Protein AF-F6WB66-F1 (afdb_monomer)

Foldseek 3Di:
DAFPDKAQDPQFDDPVTDSGDIDTHHPDDDDDDPVDDDAAADALPDDDDQPWWKKWKFQADPAFPDPDTDPDIDMDTWRWDDQVVLCVQPVDRDDPQKTKTFLPQDEDAPGQAQTFTWTDDPNGTHRQWGQHDWDNRPDRRIITITGGRSNCVVVVCVVVVNPD

Sequence (164 aa):
MPVKAVYAHPGFTQFPPNEDLALLHLEKPVELGEFVSPICLPRKDEKTNLLSKCMTAGWGITEPHQDEFPKTVQQAEVPLISSTSSRSYWGLDIKNTNICGGAAGSSSCMGDSGGPLQCTRDGQYKLVGIVSWGSSNCHPTAPTVFTRISAYRDWITSVTGGEA

Mean predicted aligned error: 4.26 Å

pLDDT: mean 91.31, std 7.07, range [61.16, 98.0]

Structure (mmCIF, N/CA/C/O backbone):
data_AF-F6WB66-F1
#
_entry.id   AF-F6WB66-F1
#
loop_
_atom_site.group_PDB
_atom_site.id
_atom_site.type_symbol
_atom_site.label_atom_id
_atom_site.label_alt_id
_atom_site.label_comp_id
_atom_site.label_asym_id
_atom_site.label_entity_id
_atom_site.label_seq_id
_atom_site.pdbx_PDB_ins_code
_atom_site.Cartn_x
_atom_site.Cartn_y
_atom_site.Cartn_z
_atom_site.occupancy
_atom_site.B_iso_or_equiv
_atom_site.auth_seq_id
_atom_site.auth_comp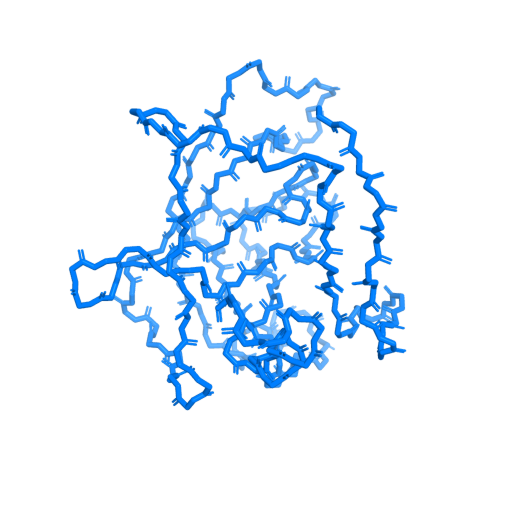_id
_atom_site.auth_asym_id
_atom_site.auth_ato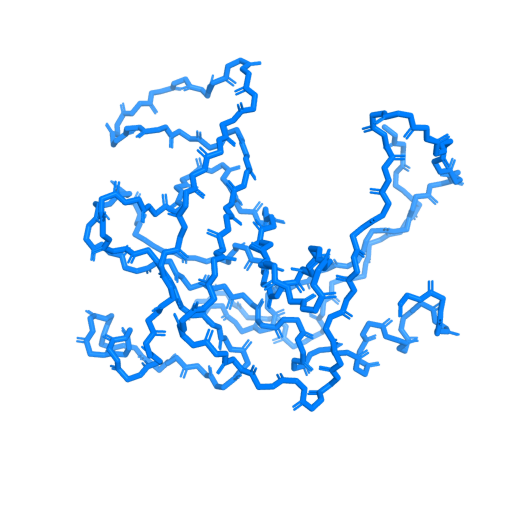m_id
_atom_site.pdbx_PDB_model_num
ATOM 1 N N . MET A 1 1 ? -2.775 -3.997 20.592 1.00 81.62 1 MET A N 1
ATOM 2 C CA . MET A 1 1 ? -4.216 -4.296 20.450 1.00 81.62 1 MET A CA 1
ATOM 3 C C . MET A 1 1 ? -4.373 -5.761 20.083 1.00 81.62 1 MET A C 1
ATOM 5 O O . MET A 1 1 ? -3.680 -6.179 19.164 1.00 81.62 1 MET A O 1
ATOM 9 N N . PRO A 1 2 ? -5.203 -6.545 20.786 1.00 94.94 2 PRO A N 1
ATOM 10 C CA . PRO A 1 2 ? -5.426 -7.944 20.431 1.00 94.94 2 PRO A CA 1
ATOM 11 C C . PRO A 1 2 ? -6.160 -8.100 19.091 1.00 94.94 2 PRO A C 1
ATOM 13 O O . PRO A 1 2 ? -7.068 -7.327 18.767 1.00 94.94 2 PRO A O 1
ATOM 16 N N . VAL A 1 3 ? -5.773 -9.121 18.329 1.00 96.94 3 VAL A N 1
ATOM 17 C CA . VAL A 1 3 ? -6.419 -9.520 17.073 1.00 96.94 3 VAL A CA 1
ATOM 18 C C . VAL A 1 3 ? -7.345 -10.698 17.360 1.00 96.94 3 VAL A C 1
ATOM 20 O O . VAL A 1 3 ? -6.909 -11.705 17.910 1.00 96.94 3 VAL A O 1
ATOM 23 N N . LYS A 1 4 ? -8.617 -10.578 16.973 1.00 97.38 4 LYS A N 1
ATOM 24 C CA . LYS A 1 4 ? -9.635 -11.629 17.108 1.00 97.38 4 LYS A CA 1
ATOM 25 C C . LYS A 1 4 ? -9.557 -12.657 15.988 1.00 97.38 4 LYS A C 1
ATOM 27 O O . LYS A 1 4 ? -9.766 -13.840 16.235 1.00 97.38 4 LYS A O 1
ATOM 32 N N . ALA A 1 5 ? -9.303 -12.208 14.760 1.00 97.19 5 ALA A N 1
ATOM 33 C CA . ALA A 1 5 ? -9.202 -13.086 13.600 1.00 97.19 5 ALA A CA 1
ATOM 34 C C . ALA A 1 5 ? -8.274 -12.507 12.527 1.00 97.19 5 ALA A C 1
ATOM 36 O O . ALA A 1 5 ? -8.159 -11.289 12.376 1.00 97.19 5 ALA A O 1
ATOM 37 N N . VAL A 1 6 ? -7.656 -13.407 11.763 1.00 97.69 6 VAL A N 1
ATOM 38 C CA . VAL A 1 6 ? -6.814 -13.103 10.604 1.00 97.69 6 VAL A CA 1
ATOM 39 C C . VAL A 1 6 ? -7.421 -13.785 9.387 1.00 97.69 6 VAL A C 1
ATOM 41 O O . VAL A 1 6 ? -7.633 -14.996 9.400 1.00 97.69 6 VAL A O 1
ATOM 44 N N . TYR A 1 7 ? -7.675 -13.016 8.334 1.00 98.00 7 TYR A N 1
ATOM 45 C CA . TYR A 1 7 ? -8.190 -13.509 7.060 1.00 98.00 7 TYR A CA 1
ATOM 46 C C . TYR A 1 7 ? -7.122 -13.300 5.992 1.00 98.00 7 TYR A C 1
ATOM 48 O O . TYR A 1 7 ? -7.051 -12.236 5.380 1.00 98.00 7 TYR A O 1
ATOM 56 N N . ALA A 1 8 ? -6.262 -14.298 5.797 1.00 97.62 8 ALA A N 1
ATOM 57 C CA . ALA A 1 8 ? -5.323 -14.305 4.681 1.00 97.62 8 ALA A CA 1
ATOM 58 C C . ALA A 1 8 ? -6.070 -14.595 3.374 1.00 97.62 8 ALA A C 1
ATOM 60 O O . ALA A 1 8 ? -7.004 -15.405 3.355 1.00 97.62 8 ALA A O 1
ATOM 61 N N . HIS A 1 9 ? -5.675 -13.943 2.281 1.00 98.00 9 HIS A N 1
ATOM 62 C CA . HIS A 1 9 ? -6.283 -14.223 0.988 1.00 98.00 9 HIS A CA 1
ATOM 63 C C . HIS A 1 9 ? -6.000 -15.682 0.569 1.00 98.00 9 HIS A C 1
ATOM 65 O O . HIS A 1 9 ? -4.846 -16.111 0.579 1.00 98.00 9 HIS A O 1
ATOM 71 N N . PRO A 1 10 ? -7.018 -16.469 0.166 1.00 96.94 10 PRO A N 1
ATOM 72 C CA . PRO A 1 10 ? -6.851 -17.901 -0.108 1.00 96.94 10 PRO A CA 1
ATOM 73 C C . PRO A 1 10 ? -5.987 -18.191 -1.344 1.00 96.94 10 PRO A C 1
ATOM 75 O O . PRO A 1 10 ? -5.488 -19.298 -1.505 1.00 96.94 10 PRO A O 1
ATOM 78 N N . GLY A 1 11 ? -5.819 -17.201 -2.224 1.00 96.44 11 GLY A N 1
ATOM 79 C CA . GLY A 1 11 ? -4.955 -17.276 -3.405 1.00 96.44 11 GLY A CA 1
ATOM 80 C C . GLY A 1 11 ? -3.473 -16.994 -3.142 1.00 96.44 11 GLY A C 1
ATOM 81 O O . GLY A 1 11 ? -2.721 -16.900 -4.111 1.00 96.44 11 GLY A O 1
ATOM 82 N N . PHE A 1 12 ? -3.060 -16.814 -1.882 1.00 96.06 12 PHE A N 1
ATO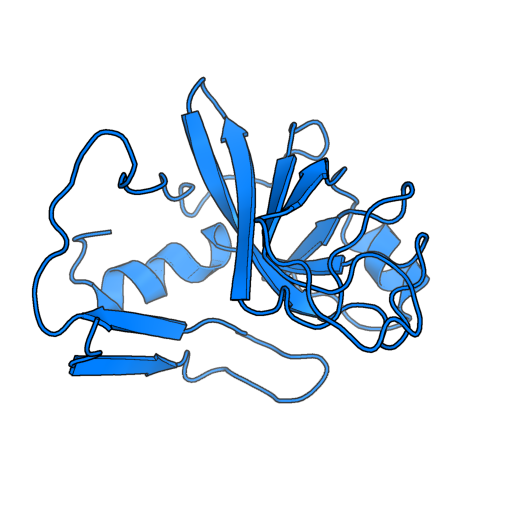M 83 C CA . PHE A 1 12 ? -1.677 -16.488 -1.550 1.00 96.06 12 PHE A CA 1
ATOM 84 C C . PHE A 1 12 ? -0.687 -17.569 -2.015 1.00 96.06 12 PHE A C 1
ATOM 86 O O . PHE A 1 12 ? -0.889 -18.759 -1.768 1.00 96.06 12 PHE A O 1
ATOM 93 N N . THR A 1 13 ? 0.417 -17.158 -2.647 1.00 93.62 13 THR A N 1
ATOM 94 C CA . THR A 1 13 ? 1.548 -18.045 -2.989 1.00 93.62 13 THR A CA 1
ATOM 95 C C . THR A 1 13 ? 2.878 -17.438 -2.558 1.00 93.62 13 THR A C 1
ATOM 97 O O . THR A 1 13 ? 2.975 -16.231 -2.398 1.00 93.62 13 THR A O 1
ATOM 100 N N . GLN A 1 14 ? 3.924 -18.259 -2.418 1.00 87.62 14 GLN A N 1
ATOM 101 C CA . GLN A 1 14 ? 5.162 -17.853 -1.742 1.00 87.62 14 GLN A CA 1
ATOM 102 C C . GLN A 1 14 ? 6.103 -16.948 -2.566 1.00 87.62 14 GLN A C 1
ATOM 104 O O . GLN A 1 14 ? 6.526 -15.918 -2.054 1.00 87.62 14 GLN A O 1
ATOM 109 N N . PHE A 1 15 ? 6.474 -17.305 -3.806 1.00 86.62 15 PHE A N 1
ATOM 110 C CA . PHE A 1 15 ? 7.344 -16.449 -4.632 1.00 86.62 15 PHE A CA 1
ATOM 111 C C . PHE A 1 15 ? 7.243 -16.741 -6.149 1.00 86.62 15 PHE A C 1
ATOM 113 O O . PHE A 1 15 ? 7.315 -17.911 -6.530 1.00 86.62 15 PHE A O 1
ATOM 120 N N . PRO A 1 16 ? 7.142 -15.710 -7.018 1.00 85.06 16 PRO A N 1
ATOM 121 C CA . PRO A 1 16 ? 6.748 -14.348 -6.658 1.00 85.06 16 PRO A CA 1
ATOM 122 C C . PRO A 1 16 ? 5.380 -14.388 -5.960 1.00 85.06 16 PRO A C 1
ATOM 124 O O . PRO A 1 16 ? 4.529 -15.208 -6.333 1.00 85.06 16 PRO A O 1
ATOM 127 N N . PRO A 1 17 ? 5.183 -13.598 -4.894 1.00 89.06 17 PRO A N 1
ATOM 128 C CA . PRO A 1 17 ? 3.972 -13.711 -4.118 1.00 89.06 17 PRO A CA 1
ATOM 129 C C . PRO A 1 17 ? 2.779 -13.255 -4.955 1.00 89.06 17 PRO A C 1
ATOM 131 O O . PRO A 1 17 ? 2.808 -12.222 -5.626 1.00 89.06 17 PRO A O 1
ATOM 134 N N . ASN A 1 18 ? 1.738 -14.079 -4.945 1.00 90.81 18 ASN A N 1
ATOM 135 C CA . ASN A 1 18 ? 0.451 -13.757 -5.542 1.00 90.81 18 ASN A CA 1
ATOM 136 C C . ASN A 1 18 ? -0.527 -13.487 -4.423 1.00 90.81 18 ASN A C 1
ATOM 138 O O . ASN A 1 18 ? -0.414 -14.112 -3.375 1.00 90.81 18 ASN A O 1
ATOM 142 N N . GLU A 1 19 ? -1.479 -12.591 -4.668 1.00 94.69 19 GLU A N 1
ATOM 143 C CA . GLU A 1 19 ? -2.555 -12.291 -3.726 1.00 94.69 19 GLU A CA 1
ATOM 144 C C . GLU A 1 19 ? -2.065 -12.085 -2.283 1.00 94.69 19 GLU A C 1
ATOM 146 O O . GLU A 1 19 ? -2.591 -12.649 -1.328 1.00 94.69 19 GLU A O 1
ATOM 151 N N . ASP A 1 20 ? -1.005 -11.289 -2.147 1.00 96.88 20 ASP A N 1
ATOM 152 C CA . ASP A 1 20 ? -0.317 -11.034 -0.885 1.00 96.88 20 ASP A CA 1
ATOM 153 C C . ASP A 1 20 ? -1.006 -9.917 -0.103 1.00 96.88 20 ASP A C 1
ATOM 155 O O . ASP A 1 20 ? -0.656 -8.736 -0.196 1.00 96.88 20 ASP A O 1
ATOM 159 N N . LEU A 1 21 ? -2.078 -10.296 0.588 1.00 97.94 21 LEU A N 1
ATOM 160 C CA . LEU A 1 21 ? -2.825 -9.442 1.501 1.00 97.94 21 LEU A CA 1
ATOM 161 C C . LEU A 1 21 ? -3.566 -10.269 2.556 1.00 97.94 21 LEU A C 1
ATOM 163 O O . LEU A 1 21 ? -3.977 -11.410 2.323 1.00 97.94 21 LEU A O 1
ATOM 167 N N . ALA A 1 22 ? -3.795 -9.647 3.709 1.00 97.62 22 ALA A N 1
ATOM 168 C CA . ALA A 1 22 ? -4.625 -10.185 4.776 1.00 97.62 22 ALA A CA 1
ATOM 169 C C . ALA A 1 22 ? -5.436 -9.071 5.447 1.00 97.62 22 ALA A C 1
ATOM 171 O O . ALA A 1 22 ? -5.027 -7.909 5.457 1.00 97.62 22 ALA A O 1
ATOM 172 N N . LEU A 1 23 ? -6.573 -9.436 6.039 1.00 97.69 23 LEU A N 1
ATOM 173 C CA . LEU A 1 23 ? -7.364 -8.556 6.897 1.00 97.69 23 LEU A CA 1
ATOM 174 C C . LEU A 1 23 ? -7.260 -9.011 8.350 1.00 97.69 23 LEU A C 1
ATOM 176 O O . LEU A 1 23 ? -7.375 -10.201 8.651 1.00 97.69 23 LEU A O 1
ATOM 180 N N . LEU A 1 24 ? -7.072 -8.053 9.255 1.00 97.06 24 LEU A N 1
ATOM 181 C CA . LEU A 1 24 ? -7.040 -8.283 10.696 1.00 97.06 24 LEU A CA 1
ATOM 182 C C . LEU A 1 24 ? -8.325 -7.734 11.314 1.00 97.06 24 LEU A C 1
ATOM 184 O O . LEU A 1 24 ? -8.588 -6.536 11.247 1.00 97.06 24 LEU A O 1
ATOM 188 N N . HIS A 1 25 ? -9.113 -8.602 11.944 1.00 96.31 25 HIS A N 1
ATOM 189 C CA . HIS A 1 25 ? -10.263 -8.184 12.740 1.00 96.31 25 HIS A CA 1
ATOM 190 C C . HIS A 1 25 ? -9.806 -8.022 14.187 1.00 96.31 25 HIS A C 1
ATOM 192 O O . HIS A 1 25 ? -9.417 -8.988 14.845 1.00 96.31 25 HIS A O 1
ATOM 198 N N . LEU A 1 26 ? -9.832 -6.788 14.674 1.00 97.00 26 LEU A N 1
ATOM 199 C CA . LEU A 1 26 ? -9.470 -6.448 16.045 1.00 97.00 26 LEU A CA 1
ATOM 200 C C . LEU A 1 26 ? -10.506 -6.987 17.037 1.00 97.00 26 LEU A C 1
ATOM 202 O O . LEU A 1 26 ? -11.693 -7.065 16.733 1.00 97.00 26 LEU A O 1
ATOM 206 N N . GLU A 1 27 ? -10.069 -7.354 18.240 1.00 97.31 27 GLU A N 1
ATOM 207 C CA . GLU A 1 27 ? -10.990 -7.844 19.277 1.00 97.31 27 GLU A CA 1
ATOM 208 C C . GLU A 1 27 ? -11.961 -6.767 19.767 1.00 97.31 27 GLU A C 1
ATOM 210 O O . GLU A 1 27 ? -13.100 -7.066 20.128 1.00 97.31 27 GLU A O 1
ATOM 215 N N . LYS A 1 28 ? -11.518 -5.508 19.742 1.00 96.31 28 LYS A N 1
ATOM 216 C CA . LYS A 1 28 ? -12.317 -4.336 20.088 1.00 96.31 28 LYS A CA 1
ATOM 217 C C . LYS A 1 28 ? -12.111 -3.243 19.037 1.00 96.31 28 LYS A C 1
ATOM 219 O O . LYS A 1 28 ? -10.997 -3.138 18.512 1.00 96.31 28 LYS A O 1
ATOM 224 N N . PRO A 1 29 ? -13.140 -2.426 18.750 1.00 94.25 29 PRO A N 1
ATOM 225 C CA . PRO A 1 29 ? -12.992 -1.250 17.900 1.00 94.25 29 PRO A CA 1
ATOM 226 C C . PRO A 1 29 ? -11.891 -0.315 18.414 1.00 94.25 29 PRO A C 1
ATOM 228 O O . PRO A 1 29 ? -11.674 -0.206 19.622 1.00 94.25 29 PRO A O 1
ATOM 231 N N . VAL A 1 30 ? -11.200 0.355 17.491 1.00 94.56 30 VAL A N 1
ATOM 232 C CA . VAL A 1 30 ? -10.228 1.406 17.821 1.00 94.56 30 VAL A CA 1
ATOM 233 C C . VAL A 1 30 ? -10.985 2.698 18.124 1.00 94.56 30 VAL A C 1
ATOM 235 O O . VAL A 1 30 ? -11.940 3.032 17.423 1.00 94.56 30 VAL A O 1
ATOM 238 N N . GLU A 1 31 ? -10.536 3.449 19.126 1.00 95.44 31 GLU A N 1
ATOM 239 C CA . GLU A 1 31 ? -11.003 4.816 19.350 1.00 95.44 31 GLU A CA 1
ATOM 240 C C . GLU A 1 31 ? -10.362 5.754 18.320 1.00 95.44 31 GLU A C 1
ATOM 242 O O . GLU A 1 31 ? -9.140 5.890 18.256 1.00 95.44 31 GLU A O 1
ATOM 247 N N . LEU A 1 32 ? -11.192 6.373 17.478 1.00 96.25 32 LEU A N 1
ATOM 248 C CA . LEU A 1 32 ? -10.732 7.348 16.492 1.00 96.25 32 LEU A CA 1
ATOM 249 C C . LEU A 1 32 ? -10.423 8.688 17.166 1.00 96.25 32 LEU A C 1
ATOM 251 O O . LEU A 1 32 ? -11.076 9.077 18.134 1.00 96.25 32 LEU A O 1
ATOM 255 N N . GLY A 1 33 ? -9.456 9.418 16.621 1.00 96.19 33 GLY A N 1
ATOM 256 C CA . GLY A 1 33 ? -9.034 10.704 17.162 1.00 96.19 33 GLY A CA 1
ATOM 257 C C . GLY A 1 33 ? -7.985 11.382 16.291 1.00 96.19 33 GLY A C 1
ATOM 258 O O . GLY A 1 33 ? -7.787 11.019 15.135 1.00 96.19 33 GLY A O 1
ATOM 259 N N . GLU A 1 34 ? -7.285 12.358 16.864 1.00 96.06 34 GLU A N 1
ATOM 260 C CA . GLU A 1 34 ? -6.270 13.153 16.158 1.00 96.06 34 GLU A CA 1
ATOM 261 C C . GLU A 1 34 ? -5.163 12.291 15.527 1.00 96.06 34 GLU A C 1
ATOM 263 O O . GLU A 1 34 ? -4.745 12.538 14.400 1.00 96.06 34 GLU A O 1
ATOM 268 N N . PHE A 1 35 ? -4.735 11.236 16.226 1.00 94.56 35 PHE A N 1
ATOM 269 C CA . PHE A 1 35 ? -3.646 10.355 15.790 1.00 94.56 35 PHE A CA 1
ATOM 270 C C . PHE A 1 35 ? -4.123 9.043 15.156 1.00 94.56 35 PHE A C 1
ATOM 272 O O . PHE A 1 35 ? -3.298 8.244 14.717 1.00 94.56 35 PHE A O 1
ATOM 279 N N . VAL A 1 36 ? -5.437 8.793 15.122 1.00 95.44 36 VAL A N 1
ATOM 280 C CA . VAL A 1 36 ? -6.008 7.536 14.623 1.00 95.44 36 VAL A CA 1
ATOM 281 C C . VAL A 1 36 ? -7.209 7.831 13.737 1.00 95.44 36 VAL A C 1
ATOM 283 O O . VAL A 1 36 ? -8.282 8.199 14.213 1.00 95.44 36 VAL A O 1
ATOM 286 N N . SER A 1 37 ? -7.036 7.623 12.435 1.00 94.62 37 SER A N 1
ATOM 287 C CA . SER A 1 37 ? -8.101 7.748 11.444 1.00 94.62 37 SER A CA 1
ATOM 288 C C . SER A 1 37 ? -7.973 6.669 10.362 1.00 94.62 37 SER A C 1
ATOM 290 O O . SER A 1 37 ? -6.861 6.221 10.068 1.00 94.62 37 SER A O 1
ATOM 292 N N . PRO A 1 38 ? -9.096 6.207 9.786 1.00 95.19 38 PRO A N 1
ATOM 293 C CA . PRO A 1 38 ? -9.067 5.260 8.681 1.00 95.19 38 PRO A CA 1
ATOM 294 C C . PRO A 1 38 ? -8.571 5.925 7.391 1.00 95.19 38 PRO A C 1
ATOM 296 O O . PRO A 1 38 ? -8.790 7.112 7.151 1.00 95.19 38 PRO A O 1
ATOM 299 N N . ILE A 1 39 ? -7.956 5.127 6.519 1.00 96.38 39 ILE A N 1
ATOM 300 C CA . ILE A 1 39 ? -7.596 5.529 5.157 1.00 96.38 39 ILE A CA 1
ATOM 301 C C . ILE A 1 39 ? -8.704 5.13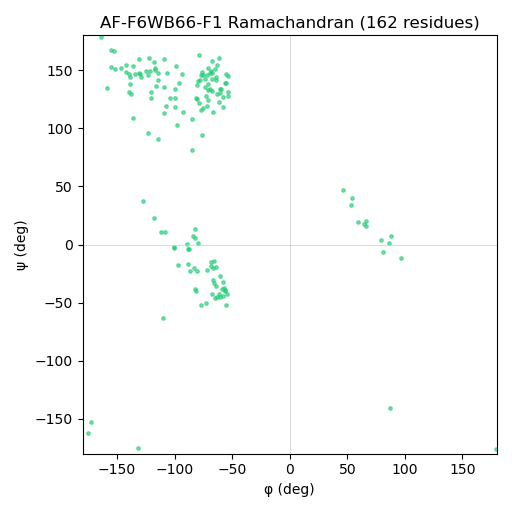6 4.174 1.00 96.38 39 ILE A C 1
ATOM 303 O O . ILE A 1 39 ? -9.358 4.108 4.340 1.00 96.38 39 ILE A O 1
ATOM 307 N N . CYS A 1 40 ? -8.910 5.930 3.122 1.00 95.88 40 CYS A N 1
ATOM 308 C CA . CYS A 1 40 ? -9.899 5.605 2.096 1.00 95.88 40 CYS A CA 1
ATOM 309 C C . CYS A 1 40 ? -9.428 4.430 1.223 1.00 95.88 40 CYS A C 1
ATOM 311 O O . CYS A 1 40 ? -8.245 4.321 0.894 1.00 95.88 40 CYS A O 1
ATOM 313 N N . LEU A 1 41 ? -10.355 3.588 0.765 1.00 95.75 41 LEU A N 1
ATOM 314 C CA . LEU A 1 41 ? -10.059 2.546 -0.221 1.00 95.75 41 LEU A CA 1
ATOM 315 C C . LEU A 1 41 ? -10.410 3.010 -1.650 1.00 95.75 41 LEU A C 1
ATOM 317 O O . LEU A 1 41 ? -11.460 3.624 -1.858 1.00 95.75 41 LEU A O 1
ATOM 321 N N . PRO A 1 42 ? -9.580 2.701 -2.665 1.00 95.19 42 PRO A N 1
ATOM 322 C CA . PRO A 1 42 ? -9.850 3.034 -4.064 1.00 95.19 42 PRO A CA 1
ATOM 323 C C . PRO A 1 42 ? -11.023 2.231 -4.615 1.00 95.19 42 PRO A C 1
ATOM 325 O O . PRO A 1 42 ? -11.226 1.084 -4.215 1.00 95.19 42 PRO A O 1
ATOM 328 N N . ARG A 1 43 ? -11.781 2.782 -5.567 1.00 93.31 43 ARG A N 1
ATOM 329 C CA . ARG A 1 43 ? -12.861 2.016 -6.221 1.00 93.31 43 ARG A CA 1
ATOM 330 C C . ARG A 1 43 ? -12.283 0.816 -6.979 1.00 93.31 43 ARG A C 1
ATOM 332 O O . ARG A 1 43 ? -11.128 0.835 -7.399 1.00 93.31 43 ARG A O 1
ATOM 339 N N . LYS A 1 44 ? -13.090 -0.227 -7.178 1.00 93.19 44 LYS A N 1
ATOM 340 C CA . LYS A 1 44 ? -12.676 -1.450 -7.892 1.00 93.19 44 LYS A CA 1
ATOM 341 C C . LYS A 1 44 ? -12.147 -1.160 -9.303 1.00 93.19 44 LYS A C 1
ATOM 343 O O . LYS A 1 44 ? -11.166 -1.748 -9.748 1.00 93.19 44 LYS A O 1
ATOM 348 N N . ASP A 1 45 ? -12.800 -0.241 -9.999 1.00 91.25 45 ASP A N 1
ATOM 349 C CA . ASP A 1 45 ? -12.483 0.194 -11.358 1.00 91.25 45 ASP A CA 1
ATOM 350 C C . ASP A 1 45 ? -11.476 1.357 -11.405 1.00 91.25 45 ASP A C 1
ATOM 352 O O . ASP A 1 45 ? -11.100 1.814 -12.488 1.00 91.25 45 ASP A O 1
ATOM 356 N N . GLU A 1 46 ? -10.998 1.822 -10.246 1.00 91.12 46 GLU A N 1
ATOM 357 C CA . GLU A 1 46 ? -10.025 2.904 -10.165 1.00 91.12 46 GLU A CA 1
ATOM 358 C C . GLU A 1 46 ? -8.686 2.451 -10.757 1.00 91.12 46 GLU A C 1
ATOM 360 O O . GLU A 1 46 ? -8.002 1.548 -10.253 1.00 91.12 46 GLU A O 1
ATOM 365 N N . LYS A 1 47 ? -8.324 3.089 -11.874 1.00 88.69 47 LYS A N 1
ATOM 366 C CA . LYS A 1 47 ? -7.088 2.815 -12.602 1.00 88.69 47 LYS A CA 1
ATOM 367 C C . LYS A 1 47 ? -5.893 3.444 -11.896 1.00 88.69 47 LYS A C 1
ATOM 369 O O . LYS A 1 47 ? -5.965 4.552 -11.366 1.00 88.69 47 LYS A O 1
ATOM 374 N N . THR A 1 48 ? -4.753 2.767 -11.984 1.00 87.81 48 THR A N 1
ATOM 375 C CA . THR A 1 48 ? -3.466 3.344 -11.601 1.00 87.81 48 THR A CA 1
ATOM 376 C C . THR A 1 48 ? -3.163 4.553 -12.485 1.00 87.81 48 THR A C 1
ATOM 378 O O . THR A 1 48 ? -3.087 4.428 -13.704 1.00 87.81 48 THR A O 1
ATOM 381 N N . ASN A 1 49 ? -2.950 5.718 -11.877 1.00 90.75 49 ASN A N 1
ATOM 382 C CA . ASN A 1 49 ? -2.408 6.890 -12.561 1.00 90.75 49 ASN A CA 1
ATOM 383 C C . ASN A 1 49 ? -0.976 7.121 -12.065 1.00 90.75 49 ASN A C 1
ATOM 385 O O . ASN A 1 49 ? -0.780 7.452 -10.897 1.00 90.75 49 ASN A O 1
ATOM 389 N N . LEU A 1 50 ? -0.001 6.945 -12.960 1.00 92.00 50 LEU A N 1
ATOM 390 C CA . LEU A 1 50 ? 1.430 7.016 -12.651 1.00 92.00 50 LEU A CA 1
ATOM 391 C C . LEU A 1 50 ? 1.895 8.406 -12.189 1.00 92.00 50 LEU A C 1
ATOM 393 O O . LEU A 1 50 ? 2.916 8.513 -11.527 1.00 92.00 50 LEU A O 1
ATOM 397 N N . LEU A 1 51 ? 1.125 9.459 -12.476 1.00 91.19 51 LEU A N 1
ATOM 398 C CA . LEU A 1 51 ? 1.405 10.835 -12.049 1.00 91.19 51 LEU A CA 1
ATOM 399 C C . LEU A 1 51 ? 0.901 11.135 -10.631 1.00 91.19 51 LEU A C 1
ATOM 401 O O . LEU A 1 51 ? 0.864 12.286 -10.200 1.00 91.19 51 LEU A O 1
ATOM 405 N N . SER A 1 52 ? 0.427 10.116 -9.915 1.00 91.56 52 SER A N 1
ATOM 406 C CA . SER A 1 52 ? 0.029 10.288 -8.526 1.00 91.56 52 SER A CA 1
ATOM 407 C C . SER A 1 52 ? 1.203 10.658 -7.645 1.00 91.56 52 SER A C 1
ATOM 409 O O . SER A 1 52 ? 2.252 10.028 -7.722 1.00 91.56 52 SER A O 1
ATOM 411 N N . LYS A 1 53 ? 0.950 11.551 -6.692 1.00 93.31 53 LYS A N 1
ATOM 412 C CA . LYS A 1 53 ? 1.799 11.672 -5.510 1.00 93.31 53 LYS A CA 1
ATOM 413 C C . LYS A 1 53 ? 1.459 10.530 -4.566 1.00 93.31 53 LYS A C 1
ATOM 415 O O . LYS A 1 53 ? 0.312 10.437 -4.114 1.00 93.31 53 LYS A O 1
ATOM 420 N N . CYS A 1 54 ? 2.423 9.650 -4.342 1.00 95.06 54 CYS A N 1
ATOM 421 C CA . CYS A 1 54 ? 2.289 8.503 -3.460 1.00 95.06 54 CYS A CA 1
ATOM 422 C C . CYS A 1 54 ? 3.390 8.511 -2.418 1.00 95.06 54 CYS A C 1
ATOM 424 O O . CYS A 1 54 ? 4.498 8.971 -2.678 1.00 95.06 54 CYS A O 1
ATOM 426 N N . MET A 1 55 ? 3.083 7.974 -1.250 1.00 94.19 55 MET A N 1
ATOM 427 C CA . MET A 1 55 ? 4.021 7.844 -0.154 1.00 94.19 55 MET A CA 1
ATOM 428 C C . MET A 1 55 ? 3.886 6.467 0.474 1.00 94.19 55 MET A C 1
ATOM 430 O O . MET A 1 55 ? 2.813 5.860 0.438 1.00 94.19 55 MET A O 1
ATOM 434 N N . THR A 1 56 ? 4.972 6.010 1.072 1.00 93.44 56 THR A N 1
ATOM 435 C CA . THR A 1 56 ? 4.982 4.877 1.992 1.00 93.44 56 THR A CA 1
ATOM 436 C C . THR A 1 56 ? 5.430 5.362 3.360 1.00 93.44 56 THR A C 1
ATOM 438 O O . THR A 1 56 ? 6.167 6.347 3.454 1.00 93.44 56 THR A O 1
ATOM 441 N N . ALA A 1 57 ? 4.980 4.686 4.409 1.00 92.50 57 ALA A N 1
ATOM 442 C CA . ALA A 1 57 ? 5.414 4.947 5.772 1.00 92.50 57 ALA A CA 1
ATOM 443 C C . ALA A 1 57 ? 5.630 3.631 6.519 1.00 92.50 57 ALA A C 1
ATOM 445 O O . ALA A 1 57 ? 4.894 2.667 6.300 1.00 92.50 57 ALA A O 1
ATOM 446 N N . GLY A 1 58 ? 6.629 3.593 7.395 1.00 92.38 58 GLY A N 1
ATOM 447 C CA . GLY A 1 58 ? 7.006 2.365 8.085 1.00 92.38 58 GLY A CA 1
ATOM 448 C C . GLY A 1 58 ? 8.189 2.532 9.026 1.00 92.38 58 GLY A C 1
ATOM 449 O O . GLY A 1 58 ? 8.697 3.634 9.240 1.00 92.38 58 GLY A O 1
ATOM 450 N N . TRP A 1 59 ? 8.604 1.409 9.600 1.00 93.25 59 TRP A N 1
ATOM 451 C CA . TRP A 1 59 ? 9.799 1.280 10.435 1.00 93.25 59 TRP A CA 1
ATOM 452 C C . TRP A 1 59 ? 10.799 0.305 9.809 1.00 93.25 59 TRP A C 1
ATOM 454 O O . TRP A 1 59 ? 11.610 -0.271 10.527 1.00 93.25 59 TRP A O 1
ATOM 464 N N . GLY A 1 60 ? 10.732 0.074 8.494 1.00 88.69 60 GLY A N 1
ATOM 465 C CA . GLY A 1 60 ? 11.759 -0.680 7.791 1.00 88.69 60 GLY A CA 1
ATOM 466 C C . GLY A 1 60 ? 13.124 -0.004 7.877 1.00 88.69 60 GLY A C 1
ATOM 467 O O . GLY A 1 60 ? 13.240 1.186 8.189 1.00 88.69 60 GLY A O 1
ATOM 468 N N . ILE A 1 61 ? 14.176 -0.781 7.634 1.00 86.06 61 ILE A N 1
ATOM 469 C CA . ILE A 1 61 ? 15.535 -0.237 7.602 1.00 86.06 61 ILE A CA 1
ATOM 470 C C . ILE A 1 61 ? 15.668 0.772 6.450 1.00 86.06 61 ILE A C 1
ATOM 472 O O . ILE A 1 61 ? 15.071 0.608 5.386 1.00 86.06 61 ILE A O 1
ATOM 476 N N . THR A 1 62 ? 16.443 1.829 6.669 1.00 82.69 62 THR A N 1
ATOM 477 C CA . THR A 1 62 ? 16.564 2.956 5.729 1.00 82.69 62 THR A CA 1
ATOM 478 C C . THR A 1 62 ? 17.785 2.851 4.827 1.00 82.69 62 THR A C 1
ATOM 480 O O . THR A 1 62 ? 17.840 3.512 3.792 1.00 82.69 62 THR A O 1
ATOM 483 N N . GLU A 1 63 ? 18.750 2.013 5.203 1.00 78.75 63 GLU A N 1
ATOM 484 C CA . GLU A 1 63 ? 19.978 1.779 4.452 1.00 78.75 63 GLU A CA 1
ATOM 485 C C . GLU A 1 63 ? 20.247 0.275 4.284 1.00 78.75 63 GLU A C 1
ATOM 487 O O . GLU A 1 63 ? 19.915 -0.526 5.167 1.00 78.75 63 GLU A O 1
ATOM 492 N N . PRO A 1 64 ? 20.867 -0.144 3.164 1.00 76.75 64 PRO A N 1
ATOM 493 C CA . PRO A 1 64 ? 21.352 -1.510 3.017 1.00 76.75 64 PRO A CA 1
ATOM 494 C C . PRO A 1 64 ? 22.299 -1.890 4.162 1.00 76.75 64 PRO A C 1
ATOM 496 O O . PRO A 1 64 ? 23.171 -1.109 4.528 1.00 76.75 64 PRO A O 1
ATOM 499 N N . HIS A 1 65 ? 22.173 -3.118 4.675 1.00 78.56 65 HIS A N 1
ATOM 500 C CA . HIS A 1 65 ? 23.024 -3.671 5.746 1.00 78.56 65 HIS A CA 1
ATOM 501 C C . HIS A 1 65 ? 22.893 -2.994 7.117 1.00 78.56 65 HIS A C 1
ATOM 503 O O . HIS A 1 65 ? 23.737 -3.196 7.985 1.00 78.56 65 HIS A O 1
ATOM 509 N N . GLN A 1 66 ? 21.841 -2.209 7.329 1.00 82.00 66 GLN A N 1
ATOM 510 C CA . GLN A 1 66 ? 21.515 -1.687 8.646 1.00 82.00 66 GLN A CA 1
ATOM 511 C C . GLN A 1 66 ? 20.946 -2.805 9.539 1.00 82.00 66 GLN A C 1
ATOM 513 O O . GLN A 1 66 ? 19.991 -3.483 9.162 1.00 82.00 66 GLN A O 1
ATOM 518 N N . ASP A 1 67 ? 21.520 -2.965 10.734 1.00 82.44 67 ASP A N 1
ATOM 519 C CA . ASP A 1 67 ? 21.135 -4.016 11.693 1.00 82.44 67 ASP A CA 1
ATOM 520 C C . ASP A 1 67 ? 19.999 -3.594 12.645 1.00 82.44 67 ASP A C 1
ATOM 522 O O . ASP A 1 67 ? 19.362 -4.437 13.278 1.00 82.44 67 ASP A O 1
ATOM 526 N N . GLU A 1 68 ? 19.728 -2.290 12.759 1.00 87.50 68 GLU A N 1
ATOM 527 C CA . GLU A 1 68 ? 18.722 -1.738 13.673 1.00 87.50 68 GLU A CA 1
ATOM 528 C C . GLU A 1 68 ? 17.576 -1.054 12.926 1.00 87.50 68 GLU A C 1
ATOM 530 O O . GLU A 1 68 ? 17.796 -0.243 12.031 1.00 87.50 68 GLU A O 1
ATOM 535 N N . PHE A 1 69 ? 16.338 -1.300 13.349 1.00 89.69 69 PHE A N 1
ATOM 536 C CA . PHE A 1 69 ? 15.180 -0.579 12.825 1.00 89.69 69 PHE A CA 1
ATOM 537 C C . PHE A 1 69 ? 15.095 0.850 13.398 1.00 89.69 69 PHE A C 1
ATOM 539 O O . PHE A 1 69 ? 15.426 1.066 14.571 1.00 89.69 69 PHE A O 1
ATOM 546 N N . PRO A 1 70 ? 14.616 1.837 12.617 1.00 90.88 70 PRO A N 1
ATOM 547 C CA . PRO A 1 70 ? 14.347 3.182 13.115 1.00 90.88 70 PRO A CA 1
ATOM 548 C C . PRO A 1 70 ? 13.435 3.182 14.350 1.00 90.88 70 PRO A C 1
ATOM 550 O O . PRO A 1 70 ? 12.494 2.399 14.454 1.00 90.88 70 PRO A O 1
ATOM 553 N N . LYS A 1 71 ? 13.669 4.111 15.284 1.00 92.94 71 LYS A N 1
ATOM 554 C CA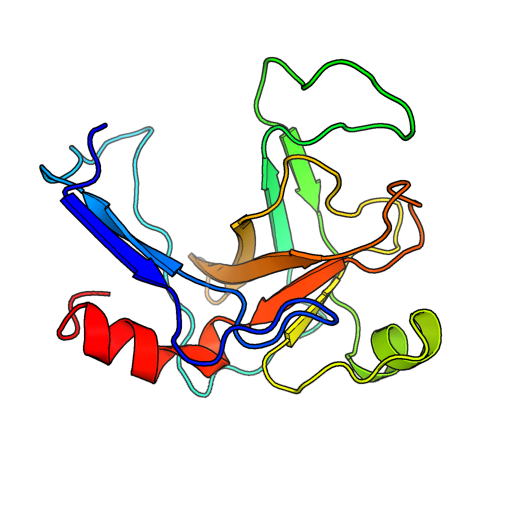 . LYS A 1 71 ? 12.814 4.289 16.479 1.00 92.94 71 LYS A CA 1
ATOM 555 C C . LYS A 1 71 ? 11.578 5.148 16.207 1.00 92.94 71 LYS A C 1
ATOM 557 O O . LYS A 1 71 ? 10.611 5.106 16.963 1.00 92.94 71 LYS A O 1
ATOM 562 N N . THR A 1 72 ? 11.612 5.937 15.139 1.00 93.94 72 THR A N 1
ATOM 563 C CA . THR A 1 72 ? 10.516 6.795 14.687 1.00 93.94 72 THR A CA 1
ATOM 564 C C . THR A 1 72 ? 10.047 6.347 13.314 1.00 93.94 72 THR A C 1
ATOM 566 O O . THR A 1 72 ? 10.840 5.832 12.524 1.00 93.94 72 THR A O 1
ATOM 569 N N . VAL A 1 73 ? 8.759 6.560 13.032 1.00 93.25 73 VAL A N 1
ATOM 570 C CA . VAL A 1 73 ? 8.191 6.253 11.718 1.00 93.25 73 VAL A CA 1
ATOM 571 C C . VAL A 1 73 ? 8.916 7.061 10.646 1.00 93.25 73 VAL A C 1
ATOM 573 O O . VAL A 1 73 ? 9.161 8.258 10.812 1.00 93.25 73 VAL A O 1
ATOM 576 N N . GLN A 1 74 ? 9.280 6.386 9.566 1.00 93.62 74 GLN A N 1
ATOM 577 C CA . GLN A 1 74 ? 9.842 6.990 8.371 1.00 93.62 74 GLN A CA 1
ATOM 578 C C . GLN A 1 74 ? 8.744 7.157 7.331 1.00 93.62 74 GLN A C 1
ATOM 580 O O . GLN A 1 74 ? 7.761 6.415 7.319 1.00 93.62 74 GLN A O 1
ATOM 585 N N . GLN A 1 75 ? 8.920 8.127 6.444 1.00 91.75 75 GLN A N 1
ATOM 586 C CA . GLN A 1 75 ? 8.028 8.357 5.321 1.00 91.75 75 GLN A CA 1
ATOM 587 C C . GLN A 1 75 ? 8.859 8.697 4.093 1.00 91.75 75 GLN A C 1
ATOM 589 O O . GLN A 1 75 ? 9.793 9.494 4.181 1.00 91.75 75 GLN A O 1
ATOM 594 N N . ALA A 1 76 ? 8.490 8.140 2.944 1.00 90.06 76 ALA A N 1
ATOM 595 C CA . ALA A 1 76 ? 9.152 8.448 1.688 1.00 90.06 76 ALA A CA 1
ATOM 596 C C . ALA A 1 76 ? 8.155 8.577 0.537 1.00 90.06 76 ALA A C 1
ATOM 598 O O . ALA A 1 76 ? 7.126 7.897 0.507 1.00 90.06 76 ALA A O 1
ATOM 599 N N . GLU A 1 77 ? 8.464 9.460 -0.411 1.00 91.94 77 GLU A N 1
ATOM 600 C CA . GLU A 1 77 ? 7.730 9.565 -1.668 1.00 91.94 77 GLU A CA 1
ATOM 601 C C . GLU A 1 77 ? 8.086 8.386 -2.577 1.00 91.94 77 GLU A C 1
ATOM 603 O O . GLU A 1 77 ? 9.253 8.028 -2.732 1.00 91.94 77 GLU A O 1
ATOM 608 N N . VAL A 1 78 ? 7.069 7.790 -3.195 1.00 92.88 78 VAL A N 1
ATOM 609 C CA . VAL A 1 78 ? 7.210 6.605 -4.043 1.00 92.88 78 VAL A CA 1
ATOM 610 C C . VAL A 1 78 ? 6.645 6.920 -5.427 1.00 92.88 78 VAL A C 1
ATOM 612 O O . VAL A 1 78 ? 5.437 6.786 -5.642 1.00 92.88 78 VAL A O 1
ATOM 615 N N . PRO A 1 79 ? 7.486 7.319 -6.395 1.00 93.44 79 PRO A N 1
ATOM 616 C CA . PRO A 1 79 ? 7.047 7.492 -7.773 1.00 93.44 79 PRO A CA 1
ATOM 617 C C . PRO A 1 79 ? 6.522 6.172 -8.330 1.00 93.44 79 PRO A C 1
ATOM 619 O O . PRO A 1 79 ? 7.175 5.136 -8.213 1.00 93.44 79 PRO A O 1
ATOM 622 N N . LEU A 1 80 ? 5.337 6.188 -8.933 1.00 94.75 80 LEU A N 1
ATOM 623 C CA . LEU A 1 80 ? 4.778 4.989 -9.547 1.00 94.75 80 LEU A CA 1
ATOM 624 C C . LEU A 1 80 ? 5.437 4.723 -10.900 1.00 94.75 80 LEU A C 1
ATOM 626 O O . LEU A 1 80 ? 5.650 5.640 -11.692 1.00 94.75 80 LEU A O 1
ATOM 630 N N . ILE A 1 81 ? 5.672 3.448 -11.204 1.00 94.00 81 ILE A N 1
ATOM 631 C CA . ILE A 1 81 ? 6.191 3.016 -12.504 1.00 94.00 81 ILE A CA 1
ATOM 632 C C . ILE A 1 81 ? 5.244 2.022 -13.171 1.00 94.00 81 ILE A C 1
ATOM 634 O O . ILE A 1 81 ? 4.403 1.387 -12.533 1.00 94.00 81 ILE A O 1
ATOM 638 N N . SER A 1 82 ? 5.381 1.875 -14.489 1.00 93.38 82 SER A N 1
ATOM 639 C CA . SER A 1 82 ? 4.562 0.923 -15.235 1.00 93.38 82 SER A CA 1
ATOM 640 C C . SER A 1 82 ? 4.909 -0.523 -14.865 1.00 93.38 82 SER A C 1
ATOM 642 O O . SER A 1 82 ? 6.072 -0.858 -14.622 1.00 93.38 82 SER A O 1
ATOM 644 N N . SER A 1 83 ? 3.915 -1.415 -14.909 1.00 91.94 83 SER A N 1
ATOM 645 C CA . SER A 1 83 ? 4.153 -2.853 -14.742 1.00 91.94 83 SER A CA 1
ATOM 646 C C . SER A 1 83 ? 5.144 -3.381 -15.781 1.00 91.94 83 SER A C 1
ATOM 648 O O . SER A 1 83 ? 5.929 -4.261 -15.471 1.00 91.94 83 SER A O 1
ATOM 650 N N . THR A 1 84 ? 5.171 -2.825 -16.998 1.00 93.06 84 THR A N 1
ATOM 651 C CA . THR A 1 84 ? 6.147 -3.194 -18.038 1.00 93.06 84 THR A CA 1
ATOM 652 C C . THR A 1 84 ? 7.578 -2.868 -17.621 1.00 93.06 84 THR A C 1
ATOM 654 O O . THR A 1 84 ? 8.454 -3.718 -17.748 1.00 93.06 84 THR A O 1
ATOM 657 N N . SER A 1 85 ? 7.812 -1.675 -17.071 1.00 92.94 85 SER A N 1
ATOM 658 C CA . SER A 1 85 ? 9.123 -1.278 -16.544 1.00 92.94 85 SER A CA 1
ATOM 659 C C . SER A 1 85 ? 9.559 -2.200 -15.404 1.00 92.94 85 SER A C 1
ATOM 661 O O . SER A 1 85 ? 10.700 -2.651 -15.380 1.00 92.94 85 SER A O 1
ATOM 663 N N . SER A 1 86 ? 8.637 -2.540 -14.499 1.00 93.75 86 SER A N 1
ATOM 664 C CA . SER A 1 86 ? 8.923 -3.456 -13.393 1.00 93.75 86 SER A CA 1
ATOM 665 C C . SER A 1 86 ? 9.199 -4.891 -13.867 1.00 93.75 86 SER A C 1
ATOM 667 O O . SER A 1 86 ? 10.182 -5.481 -13.428 1.00 93.75 86 SER A O 1
ATOM 669 N N . ARG A 1 87 ? 8.424 -5.423 -14.828 1.00 94.62 87 ARG A N 1
ATOM 670 C CA . ARG A 1 87 ? 8.700 -6.724 -15.479 1.00 94.62 87 ARG A CA 1
ATOM 671 C C . ARG A 1 87 ? 10.075 -6.737 -16.136 1.00 94.62 87 ARG A C 1
ATOM 673 O O . ARG A 1 87 ? 10.812 -7.702 -15.984 1.00 94.62 87 ARG A O 1
ATOM 680 N N . SER A 1 88 ? 10.428 -5.660 -16.841 1.00 94.56 88 SER A N 1
ATOM 681 C CA . SER A 1 88 ? 11.731 -5.534 -17.497 1.00 94.56 88 SER A CA 1
ATOM 682 C C . SER A 1 88 ? 12.888 -5.517 -16.500 1.00 94.56 88 SER A C 1
ATOM 684 O O . SER A 1 88 ? 13.949 -6.036 -16.824 1.00 94.56 88 SER A O 1
ATOM 686 N N . TYR A 1 89 ? 12.703 -4.912 -15.323 1.00 93.75 89 TYR A N 1
ATOM 687 C CA . TYR A 1 89 ? 13.723 -4.891 -14.277 1.00 93.75 89 TYR A CA 1
ATOM 688 C C . TYR A 1 89 ? 13.869 -6.260 -13.604 1.00 93.75 89 TYR A C 1
ATOM 690 O O . TYR A 1 89 ? 14.975 -6.776 -13.481 1.00 93.75 89 TYR A O 1
ATOM 698 N N . TRP A 1 90 ? 12.749 -6.854 -13.180 1.00 93.25 90 TRP A N 1
ATOM 699 C CA . TRP A 1 90 ? 12.758 -8.088 -12.393 1.00 93.25 90 TRP A CA 1
ATOM 700 C C . TRP A 1 90 ? 12.954 -9.355 -13.229 1.00 93.25 90 TRP A C 1
ATOM 702 O O . TRP A 1 90 ? 13.349 -10.379 -12.681 1.00 93.25 90 TRP A O 1
ATOM 712 N N . GLY A 1 91 ? 12.648 -9.326 -14.530 1.00 94.38 91 GLY A N 1
ATOM 713 C CA . GLY A 1 91 ? 12.607 -10.533 -15.363 1.00 94.38 91 GLY A CA 1
ATOM 714 C C . GLY A 1 91 ? 11.516 -11.525 -14.937 1.00 94.38 91 GLY A C 1
ATOM 715 O O . GLY A 1 91 ? 11.571 -12.698 -15.296 1.00 94.38 91 GLY A O 1
ATOM 716 N N . LEU A 1 92 ? 10.535 -11.061 -14.158 1.00 91.00 92 LEU A N 1
ATOM 717 C CA . LEU A 1 92 ? 9.435 -11.845 -13.602 1.00 91.00 92 LEU A CA 1
ATOM 718 C C . LEU A 1 92 ? 8.098 -11.334 -14.132 1.00 91.00 92 LEU A C 1
ATOM 720 O O . LEU A 1 92 ? 7.968 -10.171 -14.526 1.00 91.00 92 LEU A O 1
ATOM 724 N N . ASP A 1 93 ? 7.086 -12.199 -14.100 1.00 88.06 93 ASP A N 1
ATOM 725 C CA . ASP A 1 93 ? 5.725 -11.762 -14.379 1.00 88.06 93 ASP A CA 1
ATOM 726 C C . ASP A 1 93 ? 5.196 -10.913 -13.216 1.00 88.06 93 ASP A C 1
ATOM 728 O O . ASP A 1 93 ? 5.092 -11.366 -12.078 1.00 88.06 93 ASP A O 1
ATOM 732 N N . ILE A 1 94 ? 4.866 -9.660 -13.521 1.00 93.06 94 ILE A N 1
ATOM 733 C CA . ILE A 1 94 ? 4.165 -8.748 -12.619 1.00 93.06 94 ILE A CA 1
ATOM 734 C C . ILE A 1 94 ? 2.707 -8.757 -13.043 1.00 93.06 94 ILE A C 1
ATOM 736 O O . ILE A 1 94 ? 2.390 -8.372 -14.169 1.00 93.06 94 ILE A O 1
ATOM 740 N N . LYS A 1 95 ? 1.793 -9.170 -12.174 1.00 92.06 95 LYS A N 1
ATOM 741 C CA . LYS A 1 95 ? 0.385 -9.298 -12.553 1.00 92.06 95 LYS A CA 1
ATOM 742 C C . LYS A 1 95 ? -0.315 -7.948 -12.555 1.00 92.06 95 LYS A C 1
ATOM 744 O O . LYS A 1 95 ? 0.112 -6.978 -11.932 1.00 92.06 95 LYS A O 1
ATOM 749 N N . ASN A 1 96 ? -1.475 -7.897 -13.208 1.00 91.88 96 ASN A N 1
ATOM 750 C CA . ASN A 1 96 ? -2.361 -6.737 -13.106 1.00 91.88 96 ASN A CA 1
ATOM 751 C C . ASN A 1 96 ? -2.917 -6.565 -11.683 1.00 91.88 96 ASN A C 1
ATOM 753 O O . ASN A 1 96 ? -3.453 -5.505 -11.378 1.00 91.88 96 ASN A O 1
ATOM 757 N N . THR A 1 97 ? -2.806 -7.563 -10.804 1.00 94.81 97 THR A N 1
ATOM 758 C CA . THR A 1 97 ? -3.128 -7.450 -9.373 1.00 94.81 97 THR A CA 1
ATOM 759 C C . THR A 1 97 ? -2.014 -6.779 -8.557 1.00 94.81 97 THR A C 1
ATOM 761 O O . THR A 1 97 ? -2.177 -6.571 -7.356 1.00 94.81 97 THR A O 1
ATOM 764 N N . ASN A 1 98 ? -0.920 -6.360 -9.203 1.00 96.25 98 ASN A N 1
ATOM 765 C CA . ASN A 1 98 ? 0.160 -5.592 -8.596 1.00 96.25 98 ASN A CA 1
ATOM 766 C C . ASN A 1 98 ? 0.190 -4.135 -9.083 1.00 96.25 98 ASN A C 1
ATOM 768 O O . ASN A 1 98 ? -0.338 -3.780 -10.142 1.00 96.25 98 ASN A O 1
ATOM 772 N N . ILE A 1 99 ? 0.844 -3.288 -8.295 1.00 95.81 99 ILE A N 1
ATOM 773 C CA . ILE A 1 99 ? 1.262 -1.930 -8.653 1.00 95.81 99 ILE A CA 1
ATOM 774 C C . ILE A 1 99 ? 2.740 -1.781 -8.287 1.00 95.81 99 ILE A C 1
ATOM 776 O O . ILE A 1 99 ? 3.211 -2.408 -7.344 1.00 95.81 99 ILE A O 1
ATOM 780 N N . CYS A 1 100 ? 3.486 -0.994 -9.057 1.00 95.06 100 CYS A N 1
ATOM 781 C CA . CYS A 1 100 ? 4.930 -0.866 -8.899 1.00 95.06 100 CYS A CA 1
ATOM 782 C C . CYS A 1 100 ? 5.305 0.593 -8.663 1.00 95.06 100 CYS A C 1
ATOM 784 O O . CYS A 1 100 ? 4.694 1.497 -9.241 1.00 95.06 100 CYS A O 1
ATOM 786 N N . GLY A 1 101 ? 6.333 0.818 -7.857 1.00 93.69 101 GLY A N 1
ATOM 787 C CA . GLY A 1 101 ? 6.848 2.157 -7.606 1.00 93.69 101 GLY A CA 1
ATOM 788 C C . GLY A 1 101 ? 8.237 2.148 -6.985 1.00 93.69 101 GLY A C 1
ATOM 789 O O . GLY A 1 101 ? 8.808 1.090 -6.727 1.00 93.69 101 GLY A O 1
ATOM 790 N N . GLY A 1 102 ? 8.777 3.339 -6.763 1.00 88.25 102 GLY A N 1
ATOM 791 C CA . GLY A 1 102 ? 10.132 3.541 -6.269 1.00 88.25 102 GLY A CA 1
ATOM 792 C C . GLY A 1 102 ? 11.143 3.579 -7.410 1.00 88.25 102 GLY A C 1
ATOM 793 O O . GLY A 1 102 ? 10.864 4.153 -8.462 1.00 88.25 102 GLY A O 1
ATOM 794 N N . ALA A 1 103 ? 12.321 2.982 -7.200 1.00 72.25 103 ALA A N 1
ATOM 795 C CA . ALA A 1 103 ? 13.434 2.979 -8.159 1.00 72.25 103 ALA A CA 1
ATOM 796 C C . ALA A 1 103 ? 13.966 4.378 -8.548 1.00 72.25 103 ALA A C 1
ATOM 798 O O . ALA A 1 103 ? 14.645 4.535 -9.562 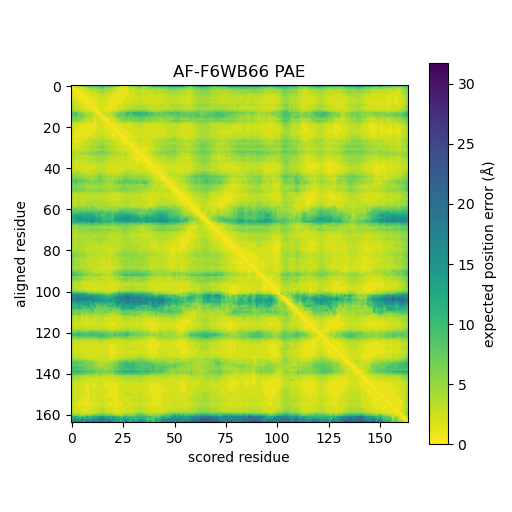1.00 72.25 103 ALA A O 1
ATOM 799 N N . ALA A 1 104 ? 13.682 5.390 -7.725 1.00 70.75 104 ALA A N 1
ATOM 800 C CA . ALA A 1 104 ? 14.082 6.785 -7.910 1.00 70.75 104 ALA A CA 1
ATOM 801 C C . ALA A 1 104 ? 14.794 7.337 -6.659 1.00 70.75 104 ALA A C 1
ATOM 803 O O . ALA A 1 104 ? 14.569 8.476 -6.258 1.00 70.75 104 ALA A O 1
ATOM 804 N N . GLY A 1 105 ? 15.608 6.504 -5.998 1.00 63.44 105 GLY A N 1
ATOM 805 C CA . GLY A 1 105 ? 16.274 6.851 -4.735 1.00 63.44 105 GLY A CA 1
ATOM 806 C C . GLY A 1 105 ? 15.432 6.587 -3.481 1.00 63.44 105 GLY A C 1
ATOM 807 O O . GLY A 1 105 ? 15.903 6.826 -2.377 1.00 63.44 105 GLY A O 1
ATOM 808 N N . SER A 1 106 ? 14.215 6.057 -3.641 1.00 67.75 106 SER A N 1
ATOM 809 C CA . SER A 1 106 ? 13.377 5.551 -2.555 1.00 67.75 106 SER A CA 1
ATOM 810 C C . SER A 1 106 ? 12.679 4.257 -2.980 1.00 67.75 106 SER A C 1
ATOM 812 O O . SER A 1 106 ? 12.103 4.177 -4.069 1.00 67.75 106 SER A O 1
ATOM 814 N N . SER A 1 107 ? 12.750 3.242 -2.123 1.00 71.56 107 SER A N 1
ATOM 815 C CA . SER A 1 107 ? 12.059 1.955 -2.232 1.00 71.56 107 SER A CA 1
ATOM 816 C C . SER A 1 107 ? 11.720 1.470 -0.825 1.00 71.56 107 SER A C 1
ATOM 818 O O . SER A 1 107 ? 12.441 1.792 0.118 1.00 71.56 107 SER A O 1
ATOM 820 N N . SER A 1 108 ? 10.660 0.677 -0.675 1.00 76.94 108 SER A N 1
ATOM 821 C CA . SER A 1 108 ? 10.430 -0.031 0.588 1.00 76.94 108 SER A CA 1
ATOM 822 C C . SER A 1 108 ? 11.547 -1.044 0.833 1.00 76.94 108 SER A C 1
ATOM 824 O O . SER A 1 108 ? 12.089 -1.617 -0.120 1.00 76.94 108 SER A O 1
ATOM 826 N N . CYS A 1 109 ? 11.836 -1.323 2.094 1.00 81.94 109 CYS A N 1
ATOM 827 C CA . CYS A 1 109 ? 12.903 -2.233 2.478 1.00 81.94 109 CYS A CA 1
ATOM 828 C C . CYS A 1 109 ? 12.421 -3.246 3.529 1.00 81.94 109 CYS A C 1
ATOM 830 O O . CYS A 1 109 ? 11.231 -3.342 3.846 1.00 81.94 109 CYS A O 1
ATOM 832 N N . MET A 1 110 ? 13.339 -4.067 4.035 1.00 81.56 110 MET A N 1
ATOM 833 C CA . MET A 1 110 ? 13.068 -5.039 5.088 1.00 81.56 110 MET A CA 1
ATOM 834 C C . MET A 1 110 ? 12.431 -4.348 6.296 1.00 81.56 110 MET A C 1
ATOM 836 O O . MET A 1 110 ? 12.965 -3.368 6.810 1.00 81.56 110 MET A O 1
ATOM 840 N N . GLY A 1 111 ? 11.292 -4.877 6.746 1.00 81.19 111 GLY A N 1
ATOM 841 C CA . GLY A 1 111 ? 10.494 -4.310 7.838 1.00 81.19 111 GLY A CA 1
ATOM 842 C C . GLY A 1 111 ? 9.332 -3.417 7.393 1.00 81.19 111 GLY A C 1
ATOM 843 O O . GLY A 1 111 ? 8.451 -3.157 8.206 1.00 81.19 111 GLY A O 1
ATOM 844 N N . ASP A 1 112 ? 9.256 -3.029 6.114 1.00 86.69 112 ASP A N 1
ATOM 845 C CA . ASP A 1 112 ? 8.097 -2.300 5.571 1.00 86.69 112 ASP A CA 1
ATOM 846 C C . ASP A 1 112 ? 6.986 -3.224 5.036 1.00 86.69 112 ASP A C 1
ATOM 848 O O . ASP A 1 112 ? 5.947 -2.737 4.596 1.00 86.69 112 ASP A O 1
ATOM 852 N N . SER A 1 113 ? 7.185 -4.549 5.032 1.00 90.25 113 SER A N 1
ATOM 853 C CA . SER A 1 113 ? 6.209 -5.531 4.529 1.00 90.25 113 SER A CA 1
ATOM 854 C C . SER A 1 113 ? 4.835 -5.369 5.183 1.00 90.25 113 SER A C 1
ATOM 856 O O . SER A 1 113 ? 4.720 -5.281 6.404 1.00 90.25 113 SER A O 1
ATOM 858 N N . GLY A 1 114 ? 3.779 -5.343 4.367 1.00 94.38 114 GLY A N 1
ATOM 859 C CA . GLY A 1 114 ? 2.419 -5.044 4.825 1.00 94.38 114 GLY A CA 1
ATOM 860 C C . GLY A 1 114 ? 2.122 -3.546 4.996 1.00 94.38 114 GLY A C 1
ATOM 861 O O . GLY A 1 114 ? 0.970 -3.178 5.226 1.00 94.38 114 GLY A O 1
ATOM 862 N N . GLY A 1 115 ? 3.129 -2.680 4.858 1.00 95.06 115 GLY A N 1
ATOM 863 C CA . GLY A 1 115 ? 3.000 -1.231 4.965 1.00 95.06 115 GLY A CA 1
ATOM 864 C C . GLY A 1 115 ? 2.176 -0.604 3.832 1.00 95.06 115 GLY A C 1
ATOM 865 O O . GLY A 1 115 ? 2.023 -1.195 2.755 1.00 95.06 115 GLY A O 1
ATOM 866 N N . PRO A 1 116 ? 1.619 0.598 4.053 1.00 96.44 116 PRO A N 1
ATOM 867 C CA . PRO A 1 116 ? 0.728 1.240 3.101 1.00 96.44 116 PRO A CA 1
ATOM 868 C C . PRO A 1 116 ? 1.489 1.934 1.970 1.00 96.44 116 PRO A C 1
ATOM 870 O O . PRO A 1 116 ? 2.412 2.706 2.207 1.00 96.44 116 PRO A O 1
ATOM 873 N N . LEU A 1 117 ? 1.002 1.776 0.741 1.00 96.75 117 LEU A N 1
ATOM 874 C CA . LEU A 1 117 ? 1.229 2.738 -0.333 1.00 96.75 117 LEU A CA 1
ATOM 875 C C . LEU A 1 117 ? -0.002 3.638 -0.432 1.00 96.75 117 LEU A C 1
ATOM 877 O O . LEU A 1 117 ? -1.049 3.237 -0.954 1.00 96.75 117 LEU A O 1
ATOM 881 N N . GLN A 1 118 ? 0.125 4.854 0.087 1.00 96.38 118 GLN A N 1
ATOM 882 C CA . GLN A 1 118 ? -0.940 5.850 0.092 1.00 96.38 118 GLN A CA 1
ATOM 883 C C . GLN A 1 118 ? -0.738 6.857 -1.034 1.00 96.38 118 GLN A C 1
ATOM 885 O O . GLN A 1 118 ? 0.358 7.379 -1.203 1.00 96.38 118 GLN A O 1
ATOM 890 N N . CYS A 1 119 ? -1.789 7.181 -1.782 1.00 96.00 119 CYS A N 1
ATOM 891 C CA . CYS A 1 119 ? -1.715 8.211 -2.816 1.00 96.00 119 CYS A CA 1
ATOM 892 C C . CYS A 1 119 ? -2.839 9.227 -2.683 1.00 96.00 119 CYS A C 1
ATOM 894 O O . CYS A 1 119 ? -3.973 8.872 -2.358 1.00 96.00 119 CYS A O 1
ATOM 896 N N . THR A 1 120 ? -2.537 10.486 -2.993 1.00 92.88 120 THR A N 1
ATOM 897 C CA . THR A 1 120 ? -3.546 11.547 -3.006 1.00 92.88 120 THR A CA 1
ATOM 898 C C . THR A 1 120 ? -4.376 11.478 -4.289 1.00 92.88 120 THR A C 1
ATOM 900 O O . THR A 1 120 ? -3.840 11.571 -5.399 1.00 92.88 120 THR A O 1
ATOM 903 N N . ARG A 1 121 ? -5.694 11.331 -4.140 1.00 86.31 121 ARG A N 1
ATOM 904 C CA . ARG A 1 121 ? -6.702 11.311 -5.210 1.00 86.31 121 ARG A CA 1
ATOM 905 C C . ARG A 1 121 ? -7.910 12.118 -4.771 1.00 86.31 121 ARG A C 1
ATOM 907 O O . ARG A 1 121 ? -8.406 11.899 -3.674 1.00 86.31 121 ARG A O 1
ATOM 914 N N . ASP A 1 122 ? -8.366 13.043 -5.611 1.00 83.38 122 ASP A N 1
ATOM 915 C CA . ASP A 1 122 ? -9.562 13.857 -5.345 1.00 83.38 122 ASP A CA 1
ATOM 916 C C . ASP A 1 122 ? -9.519 14.575 -3.977 1.00 83.38 122 ASP A C 1
ATOM 918 O O . ASP A 1 122 ? -10.527 14.721 -3.294 1.00 83.38 122 ASP A O 1
ATOM 922 N N . GLY A 1 123 ? -8.319 14.989 -3.546 1.00 86.06 123 GLY A N 1
ATOM 923 C CA . GLY A 1 123 ? -8.093 15.641 -2.251 1.00 86.06 123 GLY A CA 1
ATOM 924 C C . GLY A 1 123 ? -8.029 14.704 -1.036 1.00 86.06 123 GLY A C 1
ATOM 925 O O . GLY A 1 123 ? -7.884 15.193 0.080 1.00 86.06 123 GLY A O 1
ATOM 926 N N . GLN A 1 124 ? -8.095 13.382 -1.222 1.00 91.25 124 GLN A N 1
ATOM 927 C CA . GLN A 1 124 ? -8.050 12.384 -0.145 1.00 91.25 124 GLN A CA 1
ATOM 928 C C . GLN A 1 124 ? -6.878 11.412 -0.314 1.00 91.25 124 GLN A C 1
ATOM 930 O O . GLN A 1 124 ? -6.476 11.089 -1.433 1.00 91.25 124 GLN A O 1
ATOM 935 N N . TYR A 1 125 ? -6.338 10.906 0.797 1.00 94.94 125 TYR A N 1
ATOM 936 C CA . TYR A 1 125 ? -5.392 9.791 0.763 1.00 94.94 125 TYR A CA 1
ATOM 937 C C . TYR A 1 125 ? -6.145 8.471 0.628 1.00 94.94 125 TYR A C 1
ATOM 939 O O . TYR A 1 125 ? -7.010 8.151 1.446 1.00 94.94 125 TYR A O 1
ATOM 947 N N . LYS A 1 126 ? -5.790 7.695 -0.397 1.00 96.69 126 LYS A N 1
ATOM 948 C CA . LYS A 1 126 ? -6.303 6.341 -0.611 1.00 96.69 126 LYS A CA 1
ATOM 949 C C . LYS A 1 126 ? -5.188 5.313 -0.466 1.00 96.69 126 LYS A C 1
ATOM 951 O O . LYS A 1 126 ? -4.081 5.550 -0.951 1.00 96.69 126 LYS A O 1
ATOM 956 N N . LEU A 1 127 ? -5.493 4.163 0.132 1.00 97.25 127 LEU A N 1
ATOM 957 C CA . LEU A 1 127 ? -4.601 3.005 0.180 1.00 97.25 127 LEU A CA 1
ATOM 958 C C . LEU A 1 127 ? -4.613 2.314 -1.184 1.00 97.25 127 LEU A C 1
ATOM 960 O O . LEU A 1 127 ? -5.500 1.514 -1.478 1.00 97.25 127 LEU A O 1
ATOM 964 N N . VAL A 1 128 ? -3.665 2.650 -2.056 1.00 97.12 128 VAL A N 1
ATOM 965 C CA . VAL A 1 128 ? -3.634 2.081 -3.414 1.00 97.12 128 VAL A CA 1
ATOM 966 C C . VAL A 1 128 ? -2.881 0.758 -3.471 1.00 97.12 128 VAL A C 1
ATOM 968 O O . VAL A 1 128 ? -3.119 -0.038 -4.385 1.00 97.12 128 VAL A O 1
ATOM 971 N N . GLY A 1 129 ? -1.990 0.515 -2.510 1.00 97.06 129 GLY A N 1
ATOM 972 C CA . GLY A 1 129 ? -1.236 -0.722 -2.444 1.00 97.06 129 GLY A CA 1
ATOM 973 C C . GLY A 1 129 ? -0.736 -1.080 -1.052 1.00 97.06 129 GLY A C 1
ATOM 974 O O . GLY A 1 129 ? -0.768 -0.258 -0.140 1.00 97.06 129 GLY A O 1
ATOM 975 N N . ILE A 1 130 ? -0.278 -2.321 -0.924 1.00 97.81 130 ILE A N 1
ATOM 976 C CA . ILE A 1 130 ? 0.372 -2.880 0.268 1.00 97.81 130 ILE A CA 1
ATOM 977 C C . ILE A 1 130 ? 1.771 -3.331 -0.143 1.00 97.81 130 ILE A C 1
ATOM 979 O O . ILE A 1 130 ? 1.898 -4.009 -1.163 1.00 97.81 130 ILE A O 1
ATOM 983 N N . VAL A 1 131 ? 2.807 -2.959 0.611 1.00 96.12 131 VAL A N 1
ATOM 984 C CA . VAL A 1 131 ? 4.184 -3.420 0.366 1.00 96.12 131 VAL A CA 1
ATOM 985 C C . VAL A 1 131 ? 4.209 -4.947 0.419 1.00 96.12 131 VAL A C 1
ATOM 987 O O . VAL A 1 131 ? 3.909 -5.524 1.463 1.00 96.12 131 VAL A O 1
ATOM 990 N N . SER A 1 132 ? 4.571 -5.587 -0.694 1.00 94.81 132 SER A N 1
ATOM 991 C CA . SER A 1 132 ? 4.606 -7.047 -0.807 1.00 94.81 132 SER A CA 1
ATOM 992 C C . SER A 1 132 ? 6.049 -7.535 -0.903 1.00 94.81 132 SER A C 1
ATOM 994 O O . SER A 1 132 ? 6.553 -8.184 0.012 1.00 94.81 132 SER A O 1
ATOM 996 N N . TRP A 1 133 ? 6.768 -7.143 -1.958 1.00 92.81 133 TRP A N 1
ATOM 997 C CA . TRP A 1 133 ? 8.155 -7.562 -2.151 1.00 92.81 133 TRP A CA 1
ATOM 998 C C . TRP A 1 133 ? 8.969 -6.553 -2.962 1.00 92.81 133 TRP A C 1
ATOM 1000 O O . TRP A 1 133 ? 8.446 -5.633 -3.591 1.00 92.81 133 TRP A O 1
ATOM 1010 N N . GLY A 1 134 ? 10.283 -6.730 -2.940 1.00 90.88 134 GLY A N 1
ATOM 1011 C CA . GLY A 1 134 ? 11.240 -5.892 -3.646 1.00 90.88 134 GLY A CA 1
ATOM 1012 C C . GLY A 1 134 ? 12.635 -6.493 -3.544 1.00 90.88 134 GLY A C 1
ATOM 1013 O O . GLY A 1 134 ? 12.785 -7.706 -3.388 1.00 90.88 134 GLY A O 1
ATOM 1014 N N . SER A 1 135 ? 13.661 -5.649 -3.620 1.00 87.31 135 SER A N 1
ATOM 1015 C CA . SER A 1 135 ? 15.043 -6.120 -3.529 1.00 87.31 135 SER A CA 1
ATOM 1016 C C . SER A 1 135 ? 15.381 -6.624 -2.133 1.00 87.31 135 SER A C 1
ATOM 1018 O O . SER A 1 135 ? 15.152 -5.923 -1.151 1.00 87.31 135 SER A O 1
ATOM 1020 N N . SER A 1 136 ? 16.025 -7.786 -2.046 1.00 83.62 136 SER A N 1
ATOM 1021 C CA . SER A 1 136 ? 16.473 -8.369 -0.773 1.00 83.62 136 SER A CA 1
ATOM 1022 C C . SER A 1 136 ? 17.584 -7.570 -0.083 1.00 83.62 136 SER A C 1
ATOM 1024 O O . SER A 1 136 ? 17.784 -7.705 1.118 1.00 83.62 136 SER A O 1
ATOM 1026 N N . ASN A 1 137 ? 18.306 -6.736 -0.831 1.00 83.94 137 ASN A N 1
ATOM 1027 C CA . ASN A 1 137 ? 19.358 -5.845 -0.332 1.00 83.94 137 ASN A CA 1
ATOM 1028 C C . ASN A 1 137 ? 18.944 -4.364 -0.340 1.00 83.94 137 ASN A C 1
ATOM 1030 O O . ASN A 1 137 ? 19.803 -3.497 -0.205 1.00 83.94 137 ASN A O 1
ATOM 1034 N N . CYS A 1 138 ? 17.659 -4.073 -0.575 1.00 82.88 138 CYS A N 1
ATOM 1035 C CA . CYS A 1 138 ? 17.119 -2.712 -0.612 1.00 82.88 138 CYS A CA 1
ATOM 1036 C C . CYS A 1 138 ? 17.838 -1.772 -1.582 1.00 82.88 138 CYS A C 1
ATOM 1038 O O . CYS A 1 138 ? 18.088 -0.603 -1.297 1.00 82.88 138 CYS A O 1
ATOM 1040 N N . HIS A 1 139 ? 18.185 -2.310 -2.752 1.00 84.19 139 HIS A N 1
ATOM 1041 C CA . HIS A 1 139 ? 18.833 -1.548 -3.803 1.00 84.19 139 HIS A CA 1
ATOM 1042 C C . HIS A 1 139 ? 17.966 -0.343 -4.226 1.00 84.19 139 HIS A C 1
ATOM 1044 O O . HIS A 1 139 ? 16.821 -0.540 -4.634 1.00 84.19 139 HIS A O 1
ATOM 1050 N N . PRO A 1 140 ? 18.499 0.893 -4.233 1.00 78.75 140 PRO A N 1
ATOM 1051 C CA . PRO A 1 140 ? 17.702 2.118 -4.401 1.00 78.75 140 PRO A CA 1
ATOM 1052 C C . PRO A 1 140 ? 17.084 2.292 -5.799 1.00 78.75 140 PRO A C 1
ATOM 1054 O O . PRO A 1 140 ? 16.206 3.131 -6.007 1.00 78.75 140 PRO A O 1
ATOM 1057 N N . THR A 1 141 ? 17.556 1.517 -6.779 1.00 84.81 141 THR A N 1
ATOM 1058 C CA . THR A 1 141 ? 17.015 1.486 -8.150 1.00 84.81 141 THR A CA 1
ATOM 1059 C C . THR A 1 141 ? 16.090 0.298 -8.406 1.00 84.81 141 THR A C 1
ATOM 1061 O O . THR A 1 141 ? 15.561 0.169 -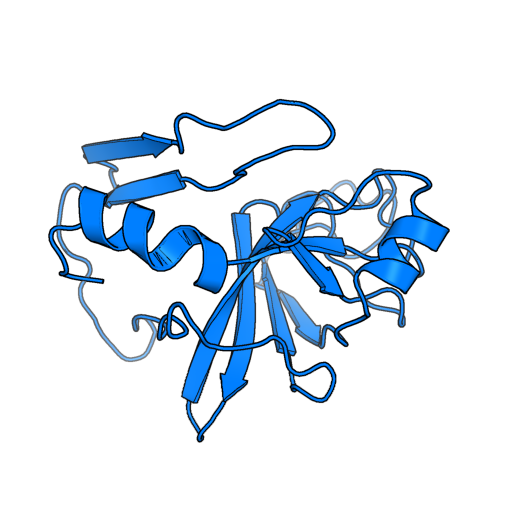9.508 1.00 84.81 141 THR A O 1
ATOM 1064 N N . ALA A 1 142 ? 15.899 -0.582 -7.421 1.00 90.25 142 ALA A N 1
ATOM 1065 C CA . ALA A 1 142 ? 14.980 -1.698 -7.546 1.00 90.25 142 ALA A CA 1
ATOM 1066 C C . ALA A 1 142 ? 13.544 -1.235 -7.265 1.00 90.25 142 ALA A C 1
ATOM 1068 O O . ALA A 1 142 ? 13.289 -0.651 -6.210 1.00 90.25 142 ALA A O 1
ATOM 1069 N N . PRO A 1 143 ? 12.582 -1.486 -8.168 1.00 93.12 143 PRO A N 1
ATOM 1070 C CA . PRO A 1 143 ? 11.197 -1.124 -7.914 1.00 93.12 143 PRO A CA 1
ATOM 1071 C C . PRO A 1 143 ? 10.571 -2.012 -6.842 1.00 93.12 143 PRO A C 1
ATOM 1073 O O . PRO A 1 143 ? 10.603 -3.236 -6.960 1.00 93.12 143 PRO A O 1
ATOM 1076 N N . THR A 1 144 ? 9.891 -1.418 -5.870 1.00 93.88 144 THR A N 1
ATOM 1077 C CA . THR A 1 144 ? 9.001 -2.168 -4.981 1.00 93.88 144 THR A CA 1
ATOM 1078 C C . THR A 1 144 ? 7.759 -2.615 -5.749 1.00 93.88 144 THR A C 1
ATOM 1080 O O . THR A 1 144 ? 7.162 -1.848 -6.517 1.00 93.88 144 THR A O 1
ATOM 1083 N N . VAL A 1 145 ? 7.343 -3.854 -5.503 1.00 95.62 145 VAL A N 1
ATOM 1084 C CA . VAL A 1 145 ? 6.079 -4.413 -5.972 1.00 95.62 145 VAL A CA 1
ATOM 1085 C C . VAL A 1 145 ? 5.096 -4.456 -4.808 1.00 95.62 145 VAL A C 1
ATOM 1087 O O . VAL A 1 145 ? 5.365 -5.003 -3.739 1.00 95.62 145 VAL A O 1
ATOM 1090 N N . PHE A 1 146 ? 3.933 -3.864 -5.037 1.00 96.94 146 PHE A N 1
ATOM 1091 C CA . PHE A 1 146 ? 2.858 -3.753 -4.069 1.00 96.94 146 PHE A CA 1
ATOM 1092 C C . PHE A 1 146 ? 1.644 -4.555 -4.545 1.00 96.94 146 PHE A C 1
ATOM 1094 O O . PHE A 1 146 ? 1.353 -4.622 -5.746 1.00 96.94 146 PHE A O 1
ATOM 1101 N N . THR A 1 147 ? 0.878 -5.109 -3.611 1.00 97.56 147 THR A N 1
ATOM 1102 C CA . THR A 1 147 ? -0.452 -5.670 -3.890 1.00 97.56 147 THR A CA 1
ATOM 1103 C C . THR A 1 147 ? -1.422 -4.530 -4.183 1.00 97.56 147 THR A C 1
ATOM 1105 O O . THR A 1 147 ? -1.549 -3.621 -3.370 1.00 97.56 147 THR A O 1
ATOM 1108 N N . ARG A 1 148 ? -2.101 -4.529 -5.338 1.00 97.31 148 ARG A N 1
ATOM 1109 C CA . ARG A 1 148 ? -2.961 -3.413 -5.780 1.00 97.31 148 ARG A CA 1
ATOM 1110 C C . ARG A 1 148 ? -4.366 -3.519 -5.193 1.00 97.31 148 ARG A C 1
ATOM 1112 O O . ARG A 1 148 ? -5.169 -4.308 -5.681 1.00 97.31 148 ARG A O 1
ATOM 1119 N N . ILE A 1 149 ? -4.716 -2.654 -4.241 1.00 97.50 149 ILE A N 1
ATOM 1120 C CA . ILE A 1 149 ? -5.989 -2.733 -3.497 1.00 97.50 149 ILE A CA 1
ATOM 1121 C C . ILE A 1 149 ? -7.231 -2.704 -4.393 1.00 97.50 149 ILE A C 1
ATOM 1123 O O . ILE A 1 149 ? -8.182 -3.438 -4.126 1.00 97.50 149 ILE A O 1
ATOM 1127 N N . SER A 1 150 ? -7.243 -1.917 -5.479 1.00 96.62 150 SER A N 1
ATOM 1128 C CA . SER A 1 150 ? -8.418 -1.865 -6.365 1.00 96.62 150 SER A CA 1
ATOM 1129 C C . SER A 1 150 ? -8.759 -3.223 -6.992 1.00 96.62 150 SER A C 1
ATOM 1131 O O . SER A 1 150 ? -9.931 -3.502 -7.228 1.00 96.62 150 SER A O 1
ATOM 1133 N N . ALA A 1 151 ? -7.770 -4.108 -7.173 1.00 96.94 151 ALA A N 1
ATOM 1134 C CA . ALA A 1 151 ? -7.991 -5.460 -7.681 1.00 96.94 151 ALA A CA 1
ATOM 1135 C C . ALA A 1 151 ? -8.678 -6.397 -6.670 1.00 96.94 151 ALA A C 1
ATOM 1137 O O . ALA A 1 151 ? -9.309 -7.363 -7.087 1.00 96.94 151 ALA A O 1
ATOM 1138 N N . TYR A 1 152 ? -8.604 -6.093 -5.370 1.00 97.19 152 TYR A N 1
ATOM 1139 C CA . TYR A 1 152 ? -9.109 -6.950 -4.289 1.00 97.19 152 TYR A CA 1
ATOM 1140 C C . TYR A 1 152 ? -10.322 -6.368 -3.569 1.00 97.19 152 TYR A C 1
ATOM 1142 O O . TYR A 1 152 ? -10.730 -6.897 -2.536 1.00 97.19 152 TYR A O 1
ATOM 1150 N N . ARG A 1 153 ? -10.929 -5.295 -4.095 1.00 96.56 153 ARG A N 1
ATOM 1151 C CA . ARG A 1 153 ? -12.096 -4.662 -3.459 1.00 96.56 153 ARG A CA 1
ATOM 1152 C C . ARG A 1 153 ? -13.233 -5.641 -3.194 1.00 96.56 153 ARG A C 1
ATOM 1154 O O . ARG A 1 153 ? -13.764 -5.619 -2.094 1.00 96.56 153 ARG A O 1
ATOM 1161 N N . ASP A 1 154 ? -13.545 -6.523 -4.142 1.00 96.31 154 ASP A N 1
ATOM 1162 C CA . ASP A 1 154 ? -14.590 -7.537 -3.954 1.00 96.31 154 ASP A CA 1
ATOM 1163 C C . ASP A 1 154 ? -14.271 -8.475 -2.786 1.00 96.31 154 ASP A C 1
ATOM 1165 O O . ASP A 1 154 ? -15.136 -8.748 -1.960 1.00 96.31 154 ASP A O 1
ATOM 1169 N N . TRP A 1 155 ? -13.024 -8.953 -2.699 1.00 97.50 155 TRP A N 1
ATOM 1170 C CA . TRP A 1 155 ? -12.604 -9.840 -1.618 1.00 97.50 155 TRP A CA 1
ATOM 1171 C C . TRP A 1 155 ? -12.653 -9.122 -0.270 1.00 97.50 155 TRP A C 1
ATOM 1173 O O . TRP A 1 155 ? -13.240 -9.653 0.671 1.00 97.50 155 TRP A O 1
ATOM 1183 N N . ILE A 1 156 ? -12.132 -7.892 -0.197 1.00 97.56 156 ILE A N 1
ATOM 1184 C CA . ILE A 1 156 ? -12.190 -7.068 1.017 1.00 97.56 156 ILE A CA 1
ATOM 1185 C C . ILE A 1 156 ? -13.645 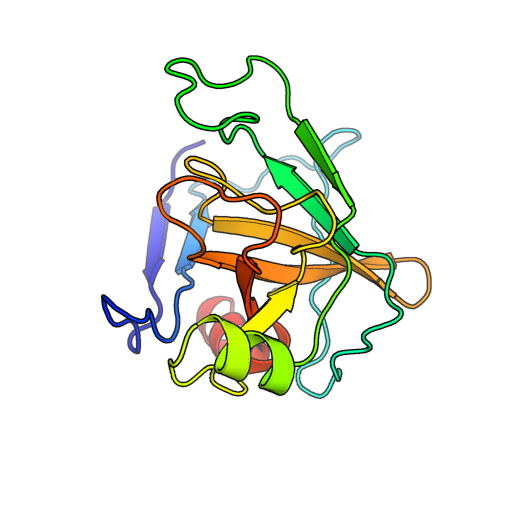-6.916 1.468 1.00 97.56 156 ILE A C 1
ATOM 1187 O O . ILE A 1 156 ? -13.972 -7.268 2.596 1.00 97.56 156 ILE A O 1
ATOM 1191 N N . THR A 1 157 ? -14.532 -6.490 0.566 1.00 96.44 157 THR A N 1
ATOM 1192 C CA . THR A 1 157 ? -15.967 -6.346 0.839 1.00 96.44 157 THR A CA 1
ATOM 1193 C C . THR A 1 157 ? -16.616 -7.664 1.266 1.00 96.44 157 THR A C 1
ATOM 1195 O O . THR A 1 157 ? -17.450 -7.656 2.168 1.00 96.44 157 THR A O 1
ATOM 1198 N N . SER A 1 158 ? -16.233 -8.797 0.669 1.00 96.69 158 SER A N 1
ATOM 1199 C CA . SER A 1 158 ? -16.785 -10.108 1.035 1.00 96.69 158 SER A CA 1
ATOM 1200 C C . SER A 1 158 ? -16.422 -10.535 2.460 1.00 96.69 158 SER A C 1
ATOM 1202 O O . SER A 1 158 ? -17.232 -11.172 3.129 1.00 96.69 158 SER A O 1
ATOM 1204 N N . VAL A 1 159 ? -15.233 -10.158 2.940 1.00 96.06 159 VAL A N 1
ATOM 1205 C CA . VAL A 1 159 ? -14.764 -10.477 4.295 1.00 96.06 159 VAL A CA 1
ATOM 1206 C C . VAL A 1 159 ? -15.327 -9.489 5.317 1.00 96.06 159 VAL A C 1
ATOM 1208 O O . VAL A 1 159 ? -15.681 -9.893 6.421 1.00 96.06 159 VAL A O 1
ATOM 1211 N N . THR A 1 160 ? -15.426 -8.204 4.964 1.00 93.44 160 THR A N 1
ATOM 1212 C CA . THR A 1 160 ? -15.900 -7.148 5.875 1.00 93.44 160 THR A CA 1
ATOM 1213 C C . THR A 1 160 ? -17.414 -6.959 5.868 1.00 93.44 160 THR A C 1
ATOM 1215 O O . THR A 1 160 ? -17.920 -6.122 6.604 1.00 93.44 160 THR A O 1
ATOM 1218 N N . GLY A 1 161 ? -18.154 -7.675 5.018 1.00 89.06 161 GLY A N 1
ATOM 1219 C CA . GLY A 1 161 ? -19.598 -7.474 4.871 1.00 89.06 161 GLY A CA 1
ATOM 1220 C C . GLY A 1 161 ? -19.978 -6.105 4.288 1.00 89.06 161 GLY A C 1
ATOM 1221 O O . GLY A 1 161 ? -21.114 -5.671 4.451 1.00 89.06 161 GLY A O 1
ATOM 1222 N N . GLY A 1 162 ? -19.047 -5.420 3.611 1.00 77.25 162 GLY A N 1
ATOM 1223 C CA . GLY A 1 162 ? -19.265 -4.081 3.047 1.00 77.25 162 GLY A CA 1
ATOM 1224 C C . GLY A 1 162 ? -18.974 -2.915 3.988 1.00 77.25 162 GLY A C 1
ATOM 1225 O O . GLY A 1 162 ? -19.202 -1.770 3.610 1.00 77.25 162 GLY A O 1
ATOM 1226 N N . GLU A 1 163 ? -18.414 -3.176 5.168 1.00 69.75 163 GLU A N 1
ATOM 1227 C CA . GLU A 1 163 ? -18.058 -2.148 6.157 1.00 69.75 163 GLU A CA 1
ATOM 1228 C C . GLU A 1 163 ? -16.693 -1.469 5.884 1.00 69.75 163 GLU A C 1
ATOM 1230 O O . GLU A 1 163 ? -16.161 -0.784 6.756 1.00 69.75 163 GLU A O 1
ATOM 1235 N N . ALA A 1 164 ? -16.113 -1.658 4.684 1.00 61.16 164 ALA A N 1
ATOM 1236 C CA . ALA A 1 164 ? -14.773 -1.182 4.297 1.00 61.16 164 ALA A CA 1
ATOM 1237 C C . ALA A 1 164 ? -14.708 -0.449 2.943 1.00 61.16 164 ALA A C 1
ATOM 1239 O O . ALA A 1 164 ? -15.274 -0.944 1.935 1.00 61.16 164 ALA A O 1
#

InterPro domains:
  IPR001254 Serine proteases, trypsin domain [PF00089] (2-156)
  IPR001254 Serine proteases, trypsin domain [PS50240] (1-161)
  IPR001254 Serine proteases, trypsin domain [SM00020] (2-156)
  IPR001254 Serine proteases, trypsin domain [cd00190] (2-159)
  IPR001314 Peptidase S1A, chymotrypsin family [PR00722] (16-30)
  IPR001314 Peptidase S1A, chymotrypsin family [PR00722] (106-118)
  IPR009003 Peptidase S1, PA clan [SSF50494] (2-162)
  IPR033116 Serine proteases, trypsin family, serine active site [PS00135] (107-118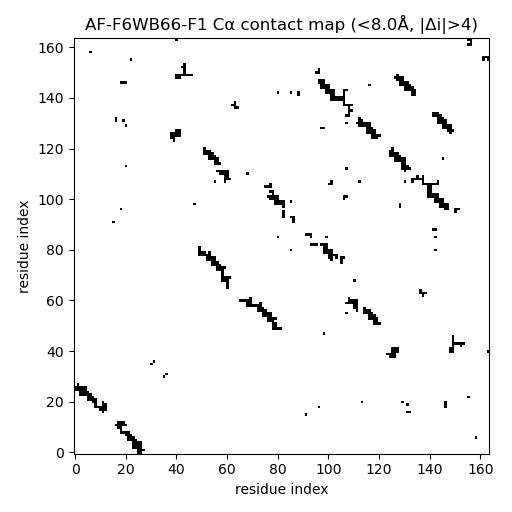)

Nearest PDB structures (foldseek):
  1gl0-assembly1_E  TM=9.694E-01  e=1.222E-15  Bos taurus
  4q2k-assembly2_C  TM=9.619E-01  e=2.878E-14  Bos taurus
  4q2k-assembly1_A  TM=9.622E-01  e=2.878E-14  Bos taurus
  1oxg-assembly1_A  TM=9.451E-01  e=2.571E-14  Bos taurus
  1ex3-assembly1_A  TM=9.185E-01  e=1.939E-14  Bos taurus

Radius of gyration: 15.7 Å; Cα contacts (8 Å, |Δi|>4): 339; chains: 1; bounding box: 43×34×38 Å

Secondary structure (DSSP, 8-state):
--EEEEEE-TT-BTTTTBS--EEEEESSPPPPBTTB-PPBPPPTT----TT--EEEEE---SSTT--S--SS-EEEE--EE-HHHHHHHHSSPPPTTEEEEE-SS----TT-TT-EEEEEETTEEEEEEEEEE--TT--TTSEEEEEEGGGGHHHHHHHHTT--

Organism: Equus caballus (NCBI:txid9796)

Solvent-accessible surface area (backbone atoms only — not comparable to full-atom values): 9394 Å² total; per-residue (Å²): 133,66,72,66,46,76,48,65,44,90,69,51,45,86,77,83,62,34,59,61,53,68,48,76,42,56,66,60,86,80,82,74,53,98,92,36,77,87,74,43,75,51,52,60,83,56,72,90,59,60,86,42,61,27,32,36,50,36,46,24,36,91,53,67,90,57,90,64,61,54,95,58,81,43,74,45,67,30,52,42,48,55,58,66,60,48,23,68,71,68,76,45,93,64,54,89,55,41,44,36,24,24,37,75,77,32,48,66,28,68,68,21,65,71,24,49,31,34,30,60,52,99,92,38,57,24,41,50,24,27,36,59,52,54,46,94,63,43,46,43,66,38,51,23,38,19,30,22,40,23,71,41,38,68,59,52,27,68,74,53,76,60,80,112